Protein AF-A0A534UIA7-F1 (afdb_monomer_lite)

Structure (mmCIF, N/CA/C/O backbone):
data_AF-A0A534UIA7-F1
#
_entry.id   AF-A0A534UIA7-F1
#
loop_
_atom_site.group_PDB
_atom_site.id
_atom_site.type_symbol
_atom_site.label_atom_id
_atom_site.label_alt_id
_atom_site.label_comp_id
_atom_site.label_asym_id
_atom_site.label_entity_id
_atom_site.label_seq_id
_atom_site.pdbx_PDB_ins_code
_atom_site.Cartn_x
_atom_site.Cartn_y
_atom_site.Cartn_z
_atom_site.occupancy
_atom_site.B_iso_or_equiv
_atom_site.auth_seq_id
_atom_site.auth_comp_id
_atom_site.auth_asym_id
_atom_site.auth_atom_id
_atom_site.pdbx_PDB_model_num
ATOM 1 N N . MET A 1 1 ? 43.389 -32.747 -3.928 1.00 55.50 1 MET A N 1
ATOM 2 C CA . MET A 1 1 ? 42.639 -31.911 -4.896 1.00 55.50 1 MET A CA 1
ATOM 3 C C . MET A 1 1 ? 43.484 -31.674 -6.155 1.00 55.50 1 MET A C 1
ATOM 5 O O . MET A 1 1 ? 44.246 -30.723 -6.178 1.00 55.50 1 MET A O 1
ATOM 9 N N . LYS A 1 2 ? 43.426 -32.554 -7.171 1.00 55.78 2 LYS A N 1
ATOM 10 C CA . LYS A 1 2 ? 44.085 -32.361 -8.494 1.00 55.78 2 LYS A CA 1
ATOM 11 C C . LYS A 1 2 ? 43.288 -32.953 -9.683 1.00 55.78 2 LYS A C 1
ATOM 13 O O . LYS A 1 2 ? 43.794 -33.006 -10.794 1.00 55.78 2 LYS A O 1
ATOM 18 N N . GLY A 1 3 ? 42.048 -33.405 -9.464 1.00 55.19 3 GLY A N 1
ATOM 19 C CA . GLY A 1 3 ? 41.286 -34.181 -10.457 1.00 55.19 3 GLY A CA 1
ATOM 20 C C . GLY A 1 3 ? 40.446 -33.377 -11.458 1.00 55.19 3 GLY A C 1
ATOM 21 O O . GLY A 1 3 ? 40.061 -33.929 -12.479 1.00 55.19 3 GLY A O 1
ATOM 22 N N . ASN A 1 4 ? 40.163 -32.093 -11.204 1.00 60.94 4 ASN A N 1
ATOM 23 C CA . ASN A 1 4 ? 39.212 -31.329 -12.030 1.00 60.94 4 ASN A CA 1
ATOM 24 C C . ASN A 1 4 ? 39.865 -30.645 -13.253 1.00 60.94 4 ASN A C 1
ATOM 26 O O . ASN A 1 4 ? 39.219 -30.426 -14.272 1.00 60.94 4 ASN A O 1
ATOM 30 N N . ASP A 1 5 ? 41.171 -30.368 -13.181 1.00 72.38 5 ASP A N 1
ATOM 31 C CA . ASP A 1 5 ? 41.899 -29.605 -14.209 1.00 72.38 5 ASP A CA 1
ATOM 32 C C . ASP A 1 5 ? 42.234 -30.453 -15.454 1.00 72.38 5 ASP A C 1
ATOM 34 O O . ASP A 1 5 ? 42.214 -29.973 -16.587 1.00 72.38 5 ASP A O 1
ATOM 38 N N . ALA A 1 6 ? 42.477 -31.755 -15.262 1.00 74.19 6 ALA A N 1
ATOM 39 C CA . ALA A 1 6 ? 42.729 -32.688 -16.363 1.00 74.19 6 ALA A CA 1
ATOM 40 C C . ALA A 1 6 ? 41.461 -32.953 -17.194 1.00 74.19 6 ALA A C 1
ATOM 42 O O . ALA A 1 6 ? 41.526 -33.013 -18.422 1.00 74.19 6 ALA A O 1
ATOM 43 N N . LEU A 1 7 ? 40.301 -33.044 -16.533 1.00 69.56 7 LEU A N 1
ATOM 44 C CA . LEU A 1 7 ? 39.018 -33.267 -17.197 1.00 69.56 7 LEU A CA 1
ATOM 45 C C . LEU A 1 7 ? 38.591 -32.034 -18.012 1.00 69.56 7 LEU A C 1
ATOM 47 O O . LEU A 1 7 ? 38.165 -32.172 -19.156 1.00 69.56 7 LEU A O 1
ATOM 51 N N . GLN A 1 8 ? 38.787 -30.823 -17.477 1.00 72.94 8 GLN A N 1
ATOM 52 C CA . GLN A 1 8 ? 38.549 -29.581 -18.223 1.00 72.94 8 GLN A CA 1
ATOM 53 C C . GLN A 1 8 ? 39.447 -29.464 -19.460 1.00 72.94 8 GLN A C 1
ATOM 55 O O . GLN A 1 8 ? 38.953 -29.168 -20.548 1.00 72.94 8 GLN A O 1
ATOM 60 N N . LYS A 1 9 ? 40.747 -29.763 -19.333 1.00 77.81 9 LYS A N 1
ATOM 61 C CA . LYS A 1 9 ? 41.686 -29.724 -20.469 1.00 77.81 9 LYS A CA 1
ATOM 62 C C . LYS A 1 9 ? 41.355 -30.748 -21.555 1.00 77.81 9 LYS A C 1
ATOM 64 O O . LYS A 1 9 ? 41.546 -30.452 -22.732 1.00 77.81 9 LYS A O 1
ATOM 69 N N . MET A 1 10 ? 40.826 -31.916 -21.185 1.00 77.06 10 MET A N 1
ATOM 70 C CA . MET A 1 10 ? 40.375 -32.927 -22.148 1.00 77.06 10 MET A CA 1
ATOM 71 C C . MET A 1 10 ? 39.087 -32.540 -22.881 1.00 77.06 10 MET A C 1
ATOM 73 O O . MET A 1 10 ? 38.915 -32.930 -24.033 1.00 77.06 10 MET A O 1
ATOM 77 N N . LEU A 1 11 ? 38.187 -31.786 -22.245 1.00 74.00 11 LEU A N 1
ATOM 78 C CA . LEU A 1 11 ? 36.897 -31.401 -22.830 1.00 74.00 11 LEU A CA 1
ATOM 79 C C . LEU A 1 11 ? 36.969 -30.130 -23.694 1.00 74.00 11 LEU A C 1
ATOM 81 O O . LEU A 1 11 ? 36.133 -29.941 -24.578 1.00 74.00 11 LEU A O 1
ATOM 85 N N . GLU A 1 12 ? 37.976 -29.278 -23.497 1.00 72.44 12 GLU A N 1
ATOM 86 C CA . GLU A 1 12 ? 38.158 -28.025 -24.247 1.00 72.44 12 GLU A CA 1
ATOM 87 C C . GLU A 1 12 ? 38.217 -28.179 -25.787 1.00 72.44 12 GLU A C 1
ATOM 89 O O . GLU A 1 12 ? 37.556 -27.404 -26.484 1.00 72.44 12 GLU A O 1
ATOM 94 N N . PRO A 1 13 ? 38.918 -29.172 -26.373 1.00 74.19 13 PRO A N 1
ATOM 95 C CA . PRO A 1 13 ? 38.909 -29.388 -27.822 1.00 74.19 13 PRO A CA 1
ATOM 96 C C . PRO A 1 13 ? 37.512 -29.727 -28.356 1.00 74.19 13 PRO A C 1
ATOM 98 O O . PRO A 1 13 ? 37.099 -29.198 -29.388 1.00 74.19 13 PRO A O 1
ATOM 101 N N . PHE A 1 14 ? 36.753 -30.554 -27.631 1.00 67.38 14 PHE A N 1
ATOM 102 C CA . PHE A 1 14 ? 35.390 -30.936 -28.011 1.00 67.38 14 PHE A CA 1
ATOM 103 C C . PHE A 1 14 ? 34.419 -29.766 -27.886 1.00 67.38 14 PHE A C 1
ATOM 105 O O . PHE A 1 14 ? 33.565 -29.584 -28.751 1.00 67.38 14 PHE A O 1
ATOM 112 N N . ARG A 1 15 ? 34.601 -28.917 -26.870 1.00 62.38 15 ARG A N 1
ATOM 113 C CA . ARG A 1 15 ? 33.849 -27.672 -26.704 1.00 62.38 15 ARG A CA 1
ATOM 114 C C . ARG A 1 15 ? 34.092 -26.717 -27.875 1.00 62.38 15 ARG A C 1
ATOM 116 O O . ARG A 1 15 ? 33.137 -26.242 -28.480 1.00 62.38 15 ARG A O 1
ATOM 123 N N . LYS A 1 16 ? 35.352 -26.509 -28.273 1.00 60.59 16 LYS A N 1
ATOM 124 C CA . LYS A 1 16 ? 35.712 -25.664 -29.428 1.00 60.59 16 LYS A CA 1
ATOM 125 C C . LYS A 1 16 ? 35.186 -26.211 -30.758 1.00 60.59 16 LYS A C 1
ATOM 127 O O . LYS A 1 16 ? 34.806 -25.429 -31.627 1.00 60.59 16 LYS A O 1
ATOM 132 N N . VAL A 1 17 ? 35.144 -27.535 -30.924 1.00 60.56 17 VAL A N 1
ATOM 133 C CA . VAL A 1 17 ? 34.566 -28.177 -32.115 1.00 60.56 17 VAL A CA 1
ATOM 134 C C . VAL A 1 17 ? 33.042 -28.056 -32.124 1.00 60.56 17 VAL A C 1
ATOM 136 O O . VAL A 1 17 ? 32.488 -27.708 -33.161 1.00 60.56 17 VAL A O 1
ATOM 139 N N . ALA A 1 18 ? 32.364 -28.269 -30.994 1.00 55.12 18 ALA A N 1
ATOM 140 C CA . ALA A 1 18 ? 30.912 -28.121 -30.885 1.00 55.12 18 ALA A CA 1
ATOM 141 C C . ALA A 1 18 ? 30.451 -26.683 -31.186 1.00 55.12 18 ALA A C 1
ATOM 143 O O . ALA A 1 18 ? 29.521 -26.499 -31.967 1.00 55.12 18 ALA A O 1
ATOM 144 N N . ILE A 1 19 ? 31.167 -25.677 -30.670 1.00 54.28 19 ILE A N 1
ATOM 145 C CA . ILE A 1 19 ? 30.900 -24.251 -30.934 1.00 54.28 19 ILE A CA 1
ATOM 146 C C . ILE A 1 19 ? 31.083 -23.913 -32.423 1.00 54.28 19 ILE A C 1
ATOM 148 O O . ILE A 1 19 ? 30.273 -23.199 -33.008 1.00 54.28 19 ILE A O 1
ATOM 152 N N . ARG A 1 20 ? 32.107 -24.475 -33.082 1.00 57.22 20 ARG A N 1
ATOM 153 C CA . ARG A 1 20 ? 32.331 -24.273 -34.527 1.00 57.22 20 ARG A CA 1
ATOM 154 C C . ARG A 1 20 ? 31.323 -25.000 -35.419 1.00 57.22 20 ARG A C 1
ATOM 156 O O . ARG A 1 20 ? 31.106 -24.559 -36.543 1.00 57.22 20 ARG A O 1
ATOM 163 N N . ARG A 1 21 ? 30.751 -26.119 -34.964 1.00 52.66 21 ARG A N 1
ATOM 164 C CA . ARG A 1 21 ? 29.841 -26.962 -35.763 1.00 52.66 21 ARG A CA 1
ATOM 165 C C . ARG A 1 21 ? 28.365 -26.600 -35.583 1.00 52.66 21 ARG A C 1
ATOM 167 O O . ARG A 1 21 ? 27.584 -26.869 -36.487 1.00 52.66 21 ARG A O 1
ATOM 174 N N . PHE A 1 22 ? 28.003 -25.976 -34.461 1.00 50.84 22 PHE A N 1
ATOM 175 C CA . PHE A 1 22 ? 26.626 -25.599 -34.130 1.00 50.84 22 PHE A CA 1
ATOM 176 C C . PHE A 1 22 ? 26.557 -24.188 -33.512 1.00 50.84 22 PHE A C 1
ATOM 178 O O . PHE A 1 22 ? 26.172 -24.045 -32.350 1.00 50.84 22 PHE A O 1
ATOM 185 N N . PRO A 1 23 ? 26.890 -23.122 -34.269 1.00 57.66 23 PRO A N 1
ATOM 186 C CA . PRO A 1 23 ? 26.778 -21.738 -33.789 1.00 57.66 23 PRO A CA 1
ATOM 187 C C . PRO A 1 23 ? 25.346 -21.365 -33.352 1.00 57.66 23 PRO A C 1
ATOM 189 O O . PRO A 1 23 ? 25.163 -20.475 -32.527 1.00 57.66 23 PRO A O 1
ATOM 192 N N . GLN A 1 24 ? 24.336 -22.094 -33.847 1.00 57.91 24 GLN A N 1
ATOM 193 C CA . GLN A 1 24 ? 22.924 -21.930 -33.486 1.00 57.91 24 GLN A CA 1
ATOM 194 C C . GLN A 1 24 ? 22.631 -22.211 -31.995 1.00 57.91 24 GLN A C 1
ATOM 196 O O . GLN A 1 24 ? 21.825 -21.507 -31.390 1.00 57.91 24 GLN A O 1
ATOM 201 N N . MET A 1 25 ? 23.331 -23.156 -31.354 1.00 58.44 25 MET A N 1
ATOM 202 C CA . MET A 1 25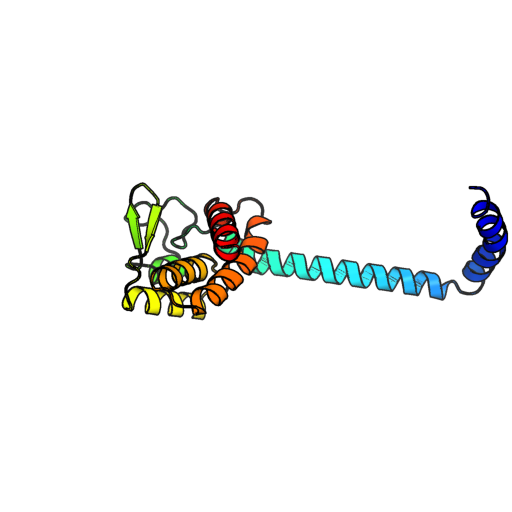 ? 23.101 -23.494 -29.938 1.00 58.44 25 MET A CA 1
ATOM 203 C C . MET A 1 25 ? 23.569 -22.397 -28.966 1.00 58.44 25 MET A C 1
ATOM 205 O O . MET A 1 25 ? 22.931 -22.161 -27.938 1.00 58.44 25 MET A O 1
ATOM 209 N N . GLU A 1 26 ? 24.675 -21.706 -29.267 1.00 68.31 26 GLU A N 1
ATOM 210 C CA . GLU A 1 26 ? 25.118 -20.567 -28.448 1.00 68.31 26 GLU A CA 1
ATOM 211 C C . GLU A 1 26 ? 24.178 -19.371 -28.613 1.00 68.31 26 GLU A C 1
ATOM 213 O O . GLU A 1 26 ? 23.872 -18.691 -27.630 1.00 68.31 26 GLU A O 1
ATOM 218 N N . THR A 1 27 ? 23.651 -19.160 -29.824 1.00 77.12 27 THR A N 1
ATOM 219 C CA . THR A 1 27 ? 22.660 -18.108 -30.069 1.00 77.12 27 THR A CA 1
ATOM 220 C C . THR A 1 27 ? 21.332 -18.388 -29.372 1.00 77.12 27 THR A C 1
ATOM 222 O O . THR A 1 27 ? 20.780 -17.478 -28.766 1.00 77.12 27 THR A O 1
ATOM 225 N N . GLU A 1 28 ? 20.844 -19.631 -29.359 1.00 78.44 28 GLU A N 1
ATOM 226 C CA . GLU A 1 28 ? 19.605 -20.002 -28.657 1.00 78.44 28 GLU A CA 1
ATOM 227 C C . GLU A 1 28 ? 19.729 -19.827 -27.136 1.00 78.44 28 GLU A C 1
ATOM 229 O O . GLU A 1 28 ? 18.837 -19.272 -26.496 1.00 78.44 28 GLU A O 1
ATOM 234 N N . SER A 1 29 ? 20.868 -20.221 -26.555 1.00 84.31 29 SER A N 1
ATOM 235 C CA . SER A 1 29 ? 21.152 -20.023 -25.126 1.00 84.31 29 SER A CA 1
ATOM 236 C C . SER A 1 29 ? 21.253 -18.540 -24.747 1.00 84.31 29 SER A C 1
ATOM 238 O O . SER A 1 29 ? 20.716 -18.114 -23.721 1.00 84.31 29 SER A O 1
ATOM 240 N N . ALA A 1 30 ? 21.906 -17.725 -25.582 1.00 85.12 30 ALA A N 1
ATOM 241 C CA . ALA A 1 30 ? 21.989 -16.280 -25.376 1.00 85.12 30 ALA A CA 1
ATOM 242 C C . ALA A 1 30 ? 20.619 -15.595 -25.517 1.00 85.12 30 ALA A C 1
ATOM 244 O O . ALA A 1 30 ? 20.272 -14.750 -24.690 1.00 85.12 30 ALA A O 1
ATOM 245 N N . LEU A 1 31 ? 19.815 -15.995 -26.508 1.00 88.62 31 LEU A N 1
ATOM 246 C CA . LEU A 1 31 ? 18.454 -15.493 -26.710 1.00 88.62 31 LEU A CA 1
ATOM 247 C C . LEU A 1 31 ? 17.535 -15.852 -25.539 1.00 88.62 31 LEU A C 1
ATOM 249 O O . LEU A 1 31 ? 16.771 -15.000 -25.094 1.00 88.62 31 LEU A O 1
ATOM 253 N N . ALA A 1 32 ? 17.640 -17.066 -24.992 1.00 90.81 32 ALA A N 1
ATOM 254 C CA . ALA A 1 32 ? 16.870 -17.472 -23.818 1.00 90.81 32 ALA A CA 1
ATOM 255 C C . ALA A 1 32 ? 17.207 -16.617 -22.584 1.00 90.81 32 ALA A C 1
ATOM 257 O O . ALA A 1 32 ? 16.304 -16.148 -21.893 1.00 90.81 32 ALA A O 1
ATOM 258 N N . LYS A 1 33 ? 18.497 -16.353 -22.331 1.00 91.56 33 LYS A N 1
ATOM 259 C CA . LYS A 1 33 ? 18.925 -15.460 -21.239 1.00 91.56 33 LYS A CA 1
ATOM 260 C C . LYS A 1 33 ? 18.416 -14.035 -21.436 1.00 91.56 33 LYS A C 1
ATOM 262 O O . LYS A 1 33 ? 17.902 -13.443 -20.494 1.00 91.56 33 LYS A O 1
ATOM 267 N N . LEU A 1 34 ? 18.521 -13.509 -22.657 1.00 92.94 34 LEU A N 1
ATOM 268 C CA . LEU A 1 34 ? 18.030 -12.173 -22.982 1.0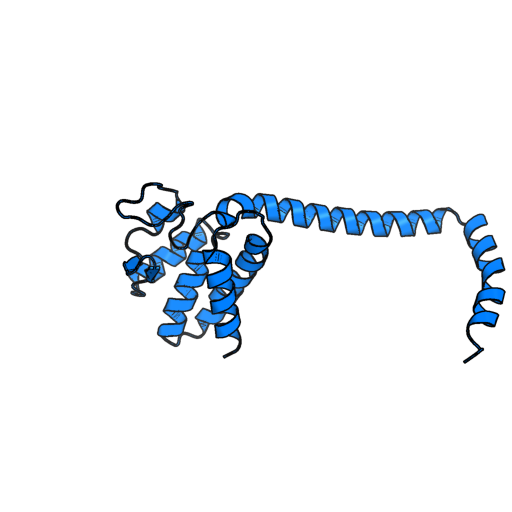0 92.94 34 LEU A CA 1
ATOM 269 C C . LEU A 1 34 ? 16.508 -12.069 -22.816 1.00 92.94 34 LEU A C 1
ATOM 271 O O . LEU A 1 34 ? 16.021 -11.071 -22.301 1.00 92.94 34 LEU A O 1
ATOM 275 N N . ALA A 1 35 ? 15.754 -13.097 -23.208 1.00 92.69 35 ALA A N 1
ATOM 276 C CA . ALA A 1 35 ? 14.304 -13.124 -23.040 1.00 92.69 35 ALA A CA 1
ATOM 277 C C . ALA A 1 35 ? 13.892 -13.096 -21.558 1.00 92.69 35 ALA A C 1
ATOM 279 O O . ALA A 1 35 ? 12.958 -12.379 -21.204 1.00 92.69 35 ALA A O 1
ATOM 280 N N . ILE A 1 36 ? 14.607 -13.830 -20.697 1.00 93.25 36 ILE A N 1
ATOM 281 C CA . ILE A 1 36 ? 14.399 -13.799 -19.241 1.00 93.25 36 ILE A CA 1
ATOM 282 C C . ILE A 1 36 ? 14.690 -12.398 -18.690 1.00 93.25 36 ILE A C 1
ATOM 284 O O . ILE A 1 36 ? 13.869 -11.850 -17.962 1.00 93.25 36 ILE A O 1
ATOM 288 N N . GLU A 1 37 ? 15.818 -11.801 -19.074 1.00 93.69 37 GLU A N 1
ATOM 289 C CA . GLU A 1 37 ? 16.206 -10.454 -18.639 1.00 93.69 37 GLU A CA 1
ATOM 290 C C . GLU A 1 37 ? 15.169 -9.397 -19.058 1.00 93.69 37 GLU A C 1
ATOM 292 O O . GLU A 1 37 ? 14.730 -8.587 -18.246 1.00 93.69 37 GLU A O 1
ATOM 297 N N . VAL A 1 38 ? 14.708 -9.443 -20.312 1.00 93.06 38 VAL A N 1
ATOM 298 C CA . VAL A 1 38 ? 13.673 -8.532 -20.826 1.00 93.06 38 VAL A CA 1
ATOM 299 C C . VAL A 1 38 ? 12.350 -8.705 -20.077 1.00 93.06 38 VAL A C 1
ATOM 301 O O . VAL A 1 38 ? 11.670 -7.714 -19.803 1.00 93.06 38 VAL A O 1
ATOM 304 N N . ASP A 1 39 ? 11.964 -9.936 -19.734 1.00 89.19 39 ASP A N 1
ATOM 305 C CA . ASP A 1 39 ? 10.756 -10.195 -18.944 1.00 89.19 39 ASP A CA 1
ATOM 306 C C . ASP A 1 39 ? 10.875 -9.636 -17.517 1.00 89.19 39 ASP A C 1
ATOM 308 O O . ASP A 1 39 ? 9.939 -8.994 -17.032 1.00 89.19 39 ASP A O 1
ATOM 312 N N . ILE A 1 40 ? 12.036 -9.799 -16.874 1.00 87.00 40 ILE A N 1
ATOM 313 C CA . ILE A 1 40 ? 12.329 -9.221 -15.554 1.00 87.00 40 ILE A CA 1
ATOM 314 C C . ILE A 1 40 ? 12.224 -7.694 -15.611 1.00 87.00 40 ILE A C 1
ATOM 316 O O . ILE A 1 40 ? 11.424 -7.108 -14.881 1.00 87.00 40 ILE A O 1
ATOM 320 N N . GLN A 1 41 ? 12.926 -7.050 -16.544 1.00 87.81 41 GLN A N 1
ATOM 321 C CA . GLN A 1 41 ? 12.904 -5.591 -16.691 1.00 87.81 41 GLN A CA 1
ATOM 322 C C . GLN A 1 41 ? 11.503 -5.060 -17.012 1.00 87.81 41 GLN A C 1
ATOM 324 O O . GLN A 1 41 ? 11.087 -4.010 -16.519 1.00 87.81 41 GLN A O 1
ATOM 329 N N . ARG A 1 42 ? 10.724 -5.790 -17.821 1.00 85.88 42 ARG A N 1
ATOM 330 C CA . ARG A 1 42 ? 9.333 -5.424 -18.116 1.00 85.88 42 ARG A CA 1
ATOM 331 C C . ARG A 1 42 ? 8.457 -5.508 -16.865 1.00 85.88 42 ARG A C 1
ATOM 333 O O . ARG A 1 42 ? 7.607 -4.637 -16.673 1.00 85.88 42 ARG A O 1
ATOM 340 N N . LYS A 1 43 ? 8.640 -6.530 -16.025 1.00 79.38 43 LYS A N 1
ATOM 341 C CA . LYS A 1 43 ? 7.924 -6.664 -14.747 1.00 79.38 43 LYS A CA 1
ATOM 342 C C . LYS A 1 43 ? 8.277 -5.5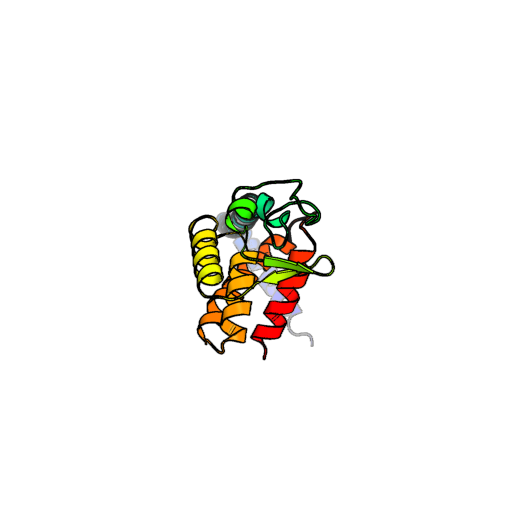28 -13.791 1.00 79.38 43 LYS A C 1
ATOM 344 O O . LYS A 1 43 ? 7.361 -4.911 -13.254 1.00 79.38 43 LYS A O 1
ATOM 349 N N . GLU A 1 44 ? 9.557 -5.194 -13.658 1.00 80.31 44 GLU A N 1
ATOM 350 C CA . GLU A 1 44 ? 10.022 -4.069 -12.838 1.00 80.31 44 GLU A CA 1
ATOM 351 C C . GLU A 1 44 ? 9.455 -2.734 -13.330 1.00 80.31 44 GLU A C 1
ATOM 353 O O . GLU A 1 44 ? 8.868 -1.982 -12.554 1.00 80.31 44 GLU A O 1
ATOM 358 N N . LEU A 1 45 ? 9.525 -2.464 -14.638 1.00 83.56 45 LEU A N 1
ATOM 359 C CA . LEU A 1 45 ? 8.983 -1.236 -15.219 1.00 83.56 45 LEU A CA 1
ATOM 360 C C . LEU A 1 45 ? 7.471 -1.112 -14.987 1.00 83.56 45 LEU A C 1
ATOM 362 O O . LEU A 1 45 ? 6.969 -0.024 -14.696 1.00 83.56 45 LEU A O 1
ATOM 366 N N . ASN A 1 46 ? 6.736 -2.218 -15.112 1.00 80.75 46 ASN A N 1
ATOM 367 C CA . ASN A 1 46 ? 5.302 -2.242 -14.845 1.00 80.75 46 ASN A CA 1
ATOM 368 C C . ASN A 1 46 ? 4.996 -2.015 -13.359 1.00 80.75 46 ASN A C 1
ATOM 370 O O . ASN A 1 46 ? 4.067 -1.268 -13.054 1.00 80.75 46 ASN A O 1
ATOM 374 N N . ALA A 1 47 ? 5.776 -2.603 -12.448 1.00 78.00 47 ALA A N 1
ATOM 375 C CA . ALA A 1 47 ? 5.640 -2.374 -11.012 1.00 78.00 47 ALA A CA 1
ATOM 376 C C . ALA A 1 47 ? 5.913 -0.906 -10.658 1.00 78.00 47 ALA A C 1
ATOM 378 O O . ALA A 1 47 ? 5.085 -0.280 -10.000 1.00 78.00 47 ALA A O 1
ATOM 379 N N . ILE A 1 48 ? 6.994 -0.318 -11.180 1.00 81.81 48 ILE A N 1
ATOM 380 C CA . ILE A 1 48 ? 7.306 1.105 -10.999 1.00 81.81 48 ILE A CA 1
ATOM 381 C C . ILE A 1 48 ? 6.134 1.954 -11.489 1.00 81.81 48 ILE A C 1
ATOM 383 O O . ILE A 1 48 ? 5.605 2.762 -10.731 1.00 81.81 48 ILE A O 1
ATOM 387 N N . ARG A 1 49 ? 5.656 1.746 -12.722 1.00 82.19 49 ARG A N 1
ATOM 388 C CA . ARG A 1 49 ? 4.522 2.512 -13.274 1.00 82.19 49 ARG A CA 1
ATOM 389 C C . ARG A 1 49 ? 3.262 2.404 -12.420 1.00 82.19 49 ARG A C 1
ATOM 391 O O . ARG A 1 49 ? 2.594 3.413 -12.213 1.00 82.19 49 ARG A O 1
ATOM 398 N N . ARG A 1 50 ? 2.956 1.203 -11.927 1.00 87.50 50 ARG A N 1
ATOM 399 C CA . ARG A 1 50 ? 1.783 0.932 -11.089 1.00 87.50 50 ARG A CA 1
ATOM 400 C C . ARG A 1 50 ? 1.893 1.610 -9.725 1.00 87.50 50 ARG A C 1
ATOM 402 O O . ARG A 1 50 ? 0.931 2.220 -9.269 1.00 87.50 50 ARG A O 1
ATOM 409 N N . TYR A 1 51 ? 3.065 1.543 -9.099 1.00 92.62 51 TYR A N 1
ATOM 410 C CA . TYR A 1 51 ? 3.241 1.939 -7.705 1.00 92.62 51 TYR A CA 1
ATOM 411 C C . TYR A 1 51 ? 3.823 3.346 -7.496 1.00 92.62 51 TYR A C 1
ATOM 413 O O . TYR A 1 51 ? 3.744 3.854 -6.384 1.00 92.62 51 TYR A O 1
ATOM 421 N N . THR A 1 52 ? 4.332 4.024 -8.534 1.00 91.19 52 THR A N 1
ATOM 422 C CA . THR A 1 52 ? 4.986 5.351 -8.407 1.00 91.19 52 THR A CA 1
ATOM 423 C C . THR A 1 52 ? 4.096 6.412 -7.759 1.00 91.19 52 THR A C 1
ATOM 425 O O . THR A 1 52 ? 4.591 7.286 -7.052 1.00 91.19 52 THR A O 1
ATOM 428 N N . GLN A 1 53 ? 2.787 6.393 -8.027 1.00 91.25 53 GLN A N 1
ATOM 429 C CA . GLN A 1 53 ? 1.877 7.378 -7.435 1.00 91.25 53 GLN A CA 1
ATOM 430 C C . GLN A 1 53 ? 1.593 7.051 -5.969 1.00 91.25 53 GLN A C 1
ATOM 432 O O . GLN A 1 53 ? 1.690 7.924 -5.112 1.00 91.25 53 GLN A O 1
ATOM 437 N N . VAL A 1 54 ? 1.291 5.785 -5.667 1.00 95.12 54 VAL A N 1
ATOM 438 C CA . VAL A 1 54 ? 0.938 5.361 -4.306 1.00 95.12 54 VAL A CA 1
ATOM 439 C C . VAL A 1 54 ? 2.138 5.303 -3.367 1.00 95.12 54 VAL A C 1
ATOM 441 O O . VAL A 1 54 ? 1.942 5.472 -2.171 1.00 95.12 54 VAL A O 1
ATOM 444 N N . SER A 1 55 ? 3.364 5.127 -3.876 1.00 95.62 55 SER A N 1
ATOM 445 C CA . SER A 1 55 ? 4.585 5.119 -3.056 1.00 95.62 55 SER A CA 1
ATOM 446 C C . SER A 1 55 ? 4.870 6.465 -2.395 1.00 95.62 55 SER A C 1
ATOM 448 O O . SER A 1 55 ? 5.578 6.527 -1.397 1.00 95.62 55 SER A O 1
ATOM 450 N N . LYS A 1 56 ? 4.319 7.556 -2.934 1.00 94.88 56 LYS A N 1
ATOM 451 C CA . LYS A 1 56 ? 4.485 8.906 -2.386 1.00 94.88 56 LYS A CA 1
ATOM 452 C C . LYS A 1 56 ? 3.456 9.251 -1.317 1.00 94.88 56 LYS A C 1
ATOM 454 O O . LYS A 1 56 ? 3.573 10.303 -0.697 1.00 94.88 56 LYS A O 1
ATOM 459 N N . LEU A 1 57 ? 2.429 8.424 -1.137 1.00 95.00 57 LEU A N 1
ATOM 460 C CA . LEU A 1 57 ? 1.328 8.724 -0.234 1.00 95.00 57 LEU A CA 1
ATOM 461 C C . LEU A 1 57 ? 1.658 8.285 1.194 1.00 95.00 57 LEU A C 1
ATOM 463 O O . LEU A 1 57 ? 2.393 7.337 1.427 1.00 95.00 57 LEU A O 1
ATOM 467 N N . ASN A 1 58 ? 1.094 8.971 2.176 1.00 94.38 58 ASN A N 1
ATOM 468 C CA . ASN A 1 58 ? 1.189 8.614 3.585 1.00 94.38 58 ASN A CA 1
ATOM 469 C C . ASN A 1 58 ? -0.018 7.748 4.025 1.00 94.38 58 ASN A C 1
ATOM 471 O O . ASN A 1 58 ? -0.854 7.353 3.208 1.00 94.38 58 ASN A O 1
ATOM 475 N N . PHE A 1 59 ? -0.162 7.510 5.338 1.00 93.69 59 PHE A N 1
ATOM 476 C CA . PHE A 1 59 ? -1.240 6.681 5.918 1.00 93.69 59 PHE A CA 1
ATOM 477 C C . PHE A 1 59 ? -2.655 7.146 5.553 1.00 93.69 59 PHE A C 1
ATOM 479 O O . PHE A 1 59 ? -3.588 6.347 5.579 1.00 93.69 59 PHE A O 1
ATOM 486 N N . ILE A 1 60 ? -2.813 8.430 5.234 1.00 92.81 60 ILE A N 1
ATOM 487 C CA . ILE A 1 60 ? -4.101 9.069 4.964 1.00 92.81 60 ILE A CA 1
ATOM 488 C C . ILE A 1 60 ? -4.268 9.425 3.482 1.00 92.81 60 ILE A C 1
ATOM 490 O O . ILE A 1 60 ? -5.192 10.146 3.120 1.00 92.81 60 ILE A O 1
ATOM 494 N N . GLY A 1 61 ? -3.383 8.927 2.613 1.00 93.19 61 GL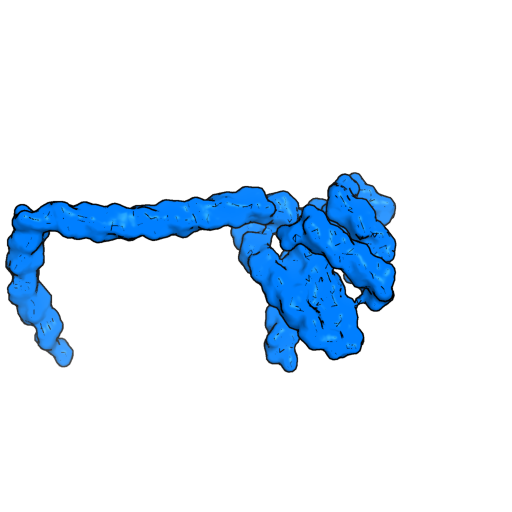Y A N 1
ATOM 495 C CA . GLY A 1 61 ? -3.497 9.105 1.170 1.00 93.19 61 GLY A CA 1
ATOM 496 C C . GLY A 1 61 ? -3.047 10.473 0.656 1.00 93.19 61 GLY A C 1
ATOM 497 O O . GLY A 1 61 ? -3.520 10.877 -0.401 1.00 93.19 61 GLY A O 1
ATOM 498 N N . THR A 1 62 ? -2.168 11.193 1.360 1.00 92.00 62 THR A N 1
ATOM 499 C CA . THR A 1 62 ? -1.605 12.486 0.904 1.00 92.00 62 THR A CA 1
ATOM 500 C C . THR A 1 62 ? -0.091 12.404 0.721 1.00 92.00 62 THR A C 1
ATOM 502 O O . THR A 1 62 ? 0.549 11.591 1.381 1.00 92.00 62 THR A O 1
ATOM 505 N N . THR A 1 63 ? 0.509 13.259 -0.111 1.00 87.31 63 THR A N 1
ATOM 506 C CA . THR A 1 63 ? 1.974 13.292 -0.314 1.00 87.31 63 THR A CA 1
ATOM 507 C C . THR A 1 63 ? 2.728 14.096 0.750 1.00 87.31 63 THR A C 1
ATOM 509 O O . THR A 1 63 ? 3.937 13.942 0.913 1.00 87.31 63 THR A O 1
ATOM 512 N N . GLY A 1 64 ? 2.018 14.957 1.486 1.00 76.12 64 GLY A N 1
ATOM 513 C CA . GLY A 1 64 ? 2.580 15.821 2.526 1.00 76.12 64 GLY A CA 1
ATOM 514 C C . GLY A 1 64 ? 2.304 15.363 3.959 1.00 76.12 64 GLY A C 1
ATOM 515 O O . GLY A 1 64 ? 1.778 14.279 4.219 1.00 76.12 64 GLY A O 1
ATOM 516 N N . THR A 1 65 ? 2.631 16.235 4.913 1.00 65.00 65 THR A N 1
ATOM 517 C CA . THR A 1 65 ? 2.283 16.044 6.324 1.00 65.00 65 THR A CA 1
ATOM 518 C C . THR A 1 65 ? 0.774 16.165 6.541 1.00 65.00 65 THR A C 1
ATOM 520 O O . THR A 1 65 ? 0.108 17.047 5.996 1.00 65.00 65 THR A O 1
ATOM 523 N N . ALA A 1 66 ? 0.233 15.268 7.362 1.00 60.88 66 ALA A N 1
ATOM 524 C CA . ALA A 1 66 ? -1.173 15.239 7.734 1.00 60.88 66 ALA A CA 1
ATOM 525 C C . ALA A 1 66 ? -1.485 16.364 8.738 1.00 60.88 66 ALA A C 1
ATOM 527 O O . ALA A 1 66 ? -1.432 16.160 9.947 1.00 60.88 66 ALA A O 1
ATOM 528 N N . VAL A 1 67 ? -1.777 17.569 8.247 1.00 60.06 67 VAL A N 1
ATOM 529 C CA . VAL A 1 67 ? -2.195 18.711 9.078 1.00 60.06 67 VAL A CA 1
ATOM 530 C C . VAL A 1 67 ? -3.641 19.058 8.734 1.00 60.06 67 VAL A C 1
ATOM 532 O O . VAL A 1 67 ? -3.885 19.361 7.571 1.00 60.06 67 VAL A O 1
ATOM 535 N N . PRO A 1 68 ? -4.595 19.018 9.684 1.00 57.50 68 PRO A N 1
ATOM 536 C CA . PRO A 1 68 ? -5.962 19.488 9.456 1.00 57.50 68 PRO A CA 1
ATOM 537 C C . PRO A 1 68 ? -6.061 21.019 9.292 1.00 57.50 68 PRO A C 1
ATOM 539 O O . PRO A 1 68 ? -5.407 21.741 10.049 1.00 57.50 68 PRO A O 1
ATOM 542 N N . PRO A 1 69 ? -6.921 21.532 8.387 1.00 63.94 69 PRO A N 1
ATOM 543 C CA . PRO A 1 69 ? -7.559 20.798 7.289 1.00 63.94 69 PRO A CA 1
ATOM 544 C C . PRO A 1 69 ? -6.503 20.315 6.285 1.00 63.94 69 PRO A C 1
ATOM 546 O O . PRO A 1 69 ? -5.519 21.020 6.049 1.00 63.94 69 PRO A O 1
ATOM 549 N N . LEU A 1 70 ? -6.698 19.120 5.710 1.00 62.62 70 LEU A N 1
ATOM 550 C CA . LEU A 1 70 ? -5.725 18.529 4.787 1.00 62.62 70 LEU A CA 1
ATOM 551 C C . LEU A 1 70 ? -5.426 19.504 3.646 1.00 62.62 70 LEU A C 1
ATOM 553 O O . LEU A 1 70 ? -6.325 19.951 2.943 1.00 62.62 70 LEU A O 1
ATOM 557 N N . LYS A 1 71 ? -4.146 19.835 3.461 1.00 67.88 71 LYS A N 1
ATOM 558 C CA . LYS A 1 71 ? -3.717 20.759 2.399 1.00 67.88 71 LYS A CA 1
ATOM 559 C C . LYS A 1 71 ? -3.807 20.146 1.001 1.00 67.88 71 LYS A C 1
ATOM 561 O O . LYS A 1 71 ? -3.854 20.879 0.020 1.00 67.88 71 LYS A O 1
ATOM 566 N N . GLU A 1 72 ? -3.800 18.821 0.917 1.00 74.88 72 GLU A N 1
ATOM 567 C CA . GLU A 1 72 ? -3.925 18.058 -0.319 1.00 74.88 72 GLU A CA 1
ATOM 568 C C . GLU A 1 72 ? -5.079 17.066 -0.181 1.00 74.88 72 GLU A C 1
ATOM 570 O O . GLU A 1 72 ? -5.127 16.285 0.771 1.00 74.88 72 GLU A O 1
ATOM 575 N N . GLU A 1 73 ? -5.983 17.072 -1.160 1.00 78.50 73 GLU A N 1
ATOM 576 C CA . GLU A 1 73 ? -7.079 16.114 -1.246 1.00 78.50 73 GLU A CA 1
ATOM 577 C C . GLU A 1 73 ? -6.942 15.225 -2.482 1.00 78.50 73 GLU A C 1
ATOM 579 O O . GLU A 1 73 ? -7.325 15.591 -3.600 1.00 78.50 73 GLU A O 1
ATOM 584 N N . THR A 1 74 ? -6.439 14.014 -2.272 1.00 87.94 74 THR A N 1
ATOM 585 C CA . THR A 1 74 ? -6.474 12.962 -3.285 1.00 87.94 74 THR A CA 1
ATOM 586 C C . THR A 1 74 ? -7.831 12.251 -3.253 1.00 87.94 74 THR A C 1
ATOM 588 O O . THR A 1 74 ? -8.623 12.393 -2.318 1.00 87.94 74 THR A O 1
ATOM 591 N N . GLY A 1 75 ? -8.124 11.441 -4.277 1.00 92.44 75 GLY A N 1
ATOM 592 C CA . GLY A 1 75 ? -9.306 10.570 -4.241 1.00 92.44 75 GLY A CA 1
ATOM 593 C C . GLY A 1 75 ? -9.293 9.610 -3.044 1.00 92.44 75 GLY A C 1
ATOM 594 O O . GLY A 1 75 ? -10.340 9.356 -2.457 1.00 92.44 75 GLY A O 1
ATOM 595 N N . ILE A 1 76 ? -8.104 9.145 -2.645 1.00 94.19 76 ILE A N 1
ATOM 596 C CA . ILE A 1 76 ? -7.910 8.254 -1.497 1.00 94.19 76 ILE A CA 1
ATOM 597 C C . ILE A 1 76 ? -8.168 9.006 -0.189 1.00 94.19 76 ILE A C 1
ATOM 599 O O . ILE A 1 76 ? -8.927 8.520 0.648 1.00 94.19 76 ILE A O 1
ATOM 603 N N . SER A 1 77 ? -7.586 10.198 -0.013 1.00 93.25 77 SER A N 1
ATOM 604 C CA . SER A 1 77 ? -7.706 10.935 1.250 1.00 93.25 77 SER A CA 1
ATOM 605 C C . SER A 1 77 ? -9.143 11.369 1.540 1.00 93.25 77 SER A C 1
ATOM 607 O O . SER A 1 77 ? -9.582 11.259 2.683 1.00 93.25 77 SER A O 1
ATOM 609 N N . ARG A 1 78 ? -9.915 11.749 0.510 1.00 93.44 78 ARG A N 1
ATOM 610 C CA . ARG A 1 78 ? -11.357 12.026 0.651 1.00 93.44 78 ARG A CA 1
ATOM 611 C C . ARG A 1 78 ? -12.146 10.805 1.120 1.00 93.44 78 ARG A C 1
ATOM 613 O O . ARG A 1 78 ? -13.019 10.924 1.969 1.00 93.44 78 ARG A O 1
ATOM 620 N N . MET A 1 79 ? -11.843 9.613 0.605 1.00 94.94 79 MET A N 1
ATOM 621 C CA . MET A 1 79 ? -12.545 8.399 1.041 1.00 94.94 79 MET A CA 1
ATOM 622 C C . MET A 1 79 ? -12.148 7.942 2.449 1.00 94.94 79 MET A C 1
ATOM 624 O O . MET A 1 79 ? -12.951 7.322 3.147 1.00 94.94 79 MET A O 1
ATOM 628 N N . LEU A 1 80 ? -10.921 8.249 2.873 1.00 93.38 80 LEU A N 1
ATOM 629 C CA . LEU A 1 80 ? -10.437 7.968 4.224 1.00 93.38 80 LEU A CA 1
ATOM 630 C C . LEU A 1 80 ? -10.930 8.984 5.261 1.00 93.38 80 LEU A C 1
ATOM 632 O O . LEU A 1 80 ? -10.694 8.788 6.456 1.00 93.38 80 LEU A O 1
ATOM 636 N N . GLU A 1 81 ? -11.633 10.040 4.856 1.00 90.69 81 GLU A N 1
ATOM 637 C CA . GLU A 1 81 ? -12.141 11.042 5.783 1.00 90.69 81 GLU A CA 1
ATOM 638 C C . GLU A 1 81 ? -13.054 10.414 6.855 1.00 90.69 81 GLU A C 1
ATOM 640 O O . GLU A 1 81 ? -13.961 9.609 6.588 1.00 90.69 81 GLU A O 1
ATOM 645 N N . GLY A 1 82 ? -12.774 10.762 8.112 1.00 89.81 82 GLY A N 1
ATOM 646 C CA . GLY A 1 82 ? -13.474 10.235 9.282 1.00 89.81 82 GLY A CA 1
ATOM 647 C C . GLY A 1 82 ? -13.148 8.778 9.632 1.00 89.81 82 GLY A C 1
ATOM 648 O O . GLY A 1 82 ? -13.820 8.220 10.491 1.00 89.81 82 GLY A O 1
ATOM 649 N N . THR A 1 83 ? -12.156 8.146 8.989 1.00 92.06 83 THR A N 1
ATOM 650 C CA . THR A 1 83 ? -11.666 6.802 9.382 1.00 92.06 83 THR A CA 1
ATOM 651 C C . THR A 1 83 ? -10.534 6.849 10.412 1.00 92.06 83 THR A C 1
ATOM 653 O O . THR A 1 83 ? -10.193 5.827 11.015 1.00 92.06 83 THR A O 1
ATOM 656 N N . PHE A 1 84 ? -9.951 8.031 10.627 1.00 90.06 84 PHE A N 1
ATOM 657 C CA . PHE A 1 84 ? -8.821 8.247 11.521 1.00 90.06 84 PHE A CA 1
ATOM 658 C C . PHE A 1 84 ? -8.957 9.551 12.318 1.00 90.06 84 PHE A C 1
ATOM 660 O O . PHE A 1 84 ? -9.581 10.509 11.861 1.00 90.06 84 PHE A O 1
ATOM 667 N N . SER A 1 85 ? -8.322 9.597 13.489 1.00 88.94 85 SER A N 1
ATOM 668 C CA . SER A 1 85 ? -7.914 10.830 14.167 1.00 88.94 85 SER A CA 1
ATOM 669 C C . SER A 1 85 ? -6.411 11.043 13.982 1.00 88.94 85 SER A C 1
ATOM 671 O O . SER A 1 85 ? -5.658 10.096 13.742 1.00 88.94 85 SER A O 1
ATOM 673 N N . LEU A 1 86 ? -5.963 12.295 14.060 1.00 83.06 86 LEU A N 1
ATOM 674 C CA . LEU A 1 86 ? -4.541 12.628 14.080 1.00 83.06 86 LEU A CA 1
ATOM 675 C C . LEU A 1 86 ? -4.156 12.997 15.508 1.00 83.06 86 LEU A C 1
ATOM 677 O O . LEU A 1 86 ? -4.623 14.001 16.039 1.00 83.06 86 LEU A O 1
ATOM 681 N N . GLU A 1 87 ? -3.308 12.177 16.118 1.00 82.81 87 GLU A N 1
ATOM 682 C CA . GLU A 1 87 ? -2.776 12.378 17.467 1.00 82.81 87 GLU A CA 1
ATOM 683 C C . GLU A 1 87 ? -1.253 12.285 17.395 1.00 82.81 87 GLU A C 1
ATOM 685 O O . GLU A 1 87 ? -0.723 11.332 16.826 1.00 82.81 87 GLU A O 1
ATOM 690 N N . ASP A 1 88 ? -0.541 13.287 17.916 1.00 77.38 88 ASP A N 1
ATOM 691 C CA . ASP A 1 88 ? 0.930 13.357 17.885 1.00 77.38 88 ASP A CA 1
ATOM 692 C C . ASP A 1 88 ? 1.535 13.132 16.487 1.00 77.38 88 ASP A C 1
ATOM 694 O O . ASP A 1 88 ? 2.548 12.449 16.321 1.00 77.38 88 ASP A O 1
ATOM 698 N N . ASN A 1 89 ? 0.888 13.692 15.458 1.00 70.50 89 ASN A N 1
ATOM 699 C CA . ASN A 1 89 ? 1.271 13.532 14.050 1.00 70.50 89 ASN A CA 1
ATOM 700 C C . ASN A 1 89 ? 1.217 12.070 13.548 1.00 70.50 89 ASN A C 1
ATOM 702 O O . ASN A 1 89 ? 1.889 11.705 12.583 1.00 70.50 89 ASN A O 1
ATOM 706 N N . ARG A 1 90 ? 0.413 11.220 14.201 1.00 76.38 90 ARG A N 1
ATOM 707 C CA . ARG A 1 90 ? 0.152 9.829 13.814 1.00 76.38 90 ARG A CA 1
ATOM 708 C C . ARG A 1 90 ? -1.334 9.623 13.550 1.00 76.38 90 ARG A C 1
ATOM 710 O O . ARG A 1 90 ? -2.182 10.135 14.276 1.00 76.38 90 ARG A O 1
ATOM 717 N N . ALA A 1 91 ? -1.645 8.835 12.525 1.00 83.06 91 ALA A N 1
ATOM 718 C CA . ALA A 1 91 ? -3.011 8.409 12.258 1.00 83.06 91 ALA A CA 1
ATOM 719 C C . ALA A 1 91 ? -3.421 7.313 13.254 1.00 83.06 91 ALA A C 1
ATOM 721 O O . ALA A 1 91 ? -2.759 6.278 13.352 1.00 83.06 91 ALA A O 1
ATOM 722 N N . ARG A 1 92 ? -4.520 7.526 13.981 1.00 89.25 92 ARG A N 1
ATOM 723 C CA . ARG A 1 92 ? -5.183 6.506 14.801 1.00 89.25 92 ARG A CA 1
ATOM 724 C C . ARG A 1 92 ? -6.505 6.119 14.160 1.00 89.25 92 ARG A C 1
ATOM 726 O O . ARG A 1 92 ? -7.407 6.941 14.049 1.00 89.25 92 ARG A O 1
ATOM 733 N N . PHE A 1 93 ? -6.632 4.860 13.757 1.00 89.56 93 PHE A N 1
ATOM 734 C CA . PHE A 1 93 ? -7.859 4.346 13.152 1.00 89.56 93 PHE A CA 1
ATOM 735 C C . PHE A 1 93 ? -8.896 4.000 14.227 1.00 89.56 93 PHE A C 1
ATOM 737 O O . PHE A 1 93 ? -8.579 3.313 15.201 1.00 89.56 93 PHE A O 1
ATOM 744 N N . ALA A 1 94 ? -10.142 4.443 14.038 1.00 88.81 94 ALA A N 1
ATOM 745 C CA . ALA A 1 94 ? -11.215 4.253 15.022 1.00 88.81 94 ALA A CA 1
ATOM 746 C C . ALA A 1 94 ? -11.622 2.775 15.197 1.00 88.81 94 ALA A C 1
ATOM 748 O O . ALA A 1 94 ? -12.101 2.378 16.259 1.00 88.81 94 ALA A O 1
ATOM 749 N N . CYS A 1 95 ? -11.375 1.936 14.183 1.00 93.81 95 CYS A N 1
ATOM 750 C CA . CYS A 1 95 ? -11.660 0.499 14.183 1.00 93.81 95 CYS A CA 1
ATOM 751 C C . CYS A 1 95 ? -13.084 0.128 14.624 1.00 93.81 95 CYS A C 1
ATOM 753 O O . CYS A 1 95 ? -13.295 -0.949 15.184 1.00 93.81 95 CYS A O 1
ATOM 755 N N . ASP A 1 96 ? -14.072 0.974 14.350 1.00 94.81 96 ASP A N 1
ATOM 756 C CA . ASP A 1 96 ? -15.496 0.660 14.448 1.00 94.81 96 ASP A CA 1
ATOM 757 C C . ASP A 1 96 ? -16.008 0.028 13.127 1.00 94.81 96 ASP A C 1
ATOM 759 O O . ASP A 1 96 ? -15.291 0.031 12.117 1.00 94.81 96 ASP A O 1
ATOM 763 N N . PRO A 1 97 ? -17.211 -0.577 13.096 1.00 94.94 97 PRO A N 1
ATOM 764 C CA . PRO A 1 97 ? -17.752 -1.196 11.883 1.00 94.94 97 PRO A CA 1
ATOM 765 C C . PRO A 1 97 ? -17.862 -0.247 10.679 1.00 94.94 97 PRO A C 1
ATOM 767 O O . PRO A 1 97 ? -17.624 -0.676 9.550 1.00 94.94 97 PRO A O 1
ATOM 770 N N . THR A 1 98 ? -18.154 1.038 10.902 1.00 95.62 98 THR A N 1
ATOM 771 C CA . THR A 1 98 ? -18.246 2.049 9.835 1.00 95.62 98 THR A CA 1
ATOM 772 C C . THR A 1 98 ? -16.880 2.284 9.206 1.00 95.62 98 THR A C 1
ATOM 774 O O . THR A 1 98 ? -16.750 2.275 7.981 1.00 95.62 98 THR A O 1
ATOM 777 N N . THR A 1 99 ? -15.844 2.429 10.037 1.00 95.50 99 THR A N 1
ATOM 778 C CA . THR A 1 99 ? -14.456 2.556 9.577 1.00 95.50 99 THR A CA 1
ATOM 779 C C . THR A 1 99 ? -14.018 1.336 8.768 1.00 95.50 99 THR A C 1
ATOM 781 O O . THR A 1 99 ? -13.462 1.491 7.683 1.00 95.50 99 THR A O 1
ATOM 784 N N . VAL A 1 100 ? -14.317 0.119 9.236 1.00 96.81 100 VAL A N 1
ATOM 785 C CA . VAL A 1 100 ? -13.994 -1.118 8.499 1.00 96.81 100 VAL A CA 1
ATOM 786 C C . VAL A 1 100 ? -14.678 -1.148 7.130 1.00 96.81 100 VAL A C 1
ATOM 788 O O . VAL A 1 100 ? -14.013 -1.417 6.130 1.00 96.81 100 VAL A O 1
ATOM 791 N N . GLY A 1 101 ? -15.969 -0.810 7.063 1.00 97.06 101 GLY A N 1
ATOM 792 C CA . GLY A 1 101 ? -16.702 -0.742 5.796 1.00 97.06 101 GLY A CA 1
ATOM 793 C C . GLY A 1 101 ? -16.109 0.282 4.822 1.00 97.06 101 GLY A C 1
ATOM 794 O O . GLY A 1 101 ? -15.918 -0.024 3.646 1.00 97.06 101 GLY A O 1
ATOM 795 N N . LYS A 1 102 ? -15.732 1.473 5.308 1.00 97.31 102 LYS A N 1
ATOM 796 C CA . LYS A 1 102 ? -15.044 2.486 4.489 1.00 97.31 102 LYS A CA 1
ATOM 797 C C . LYS A 1 102 ? -13.700 1.985 3.961 1.00 97.31 102 LYS A C 1
ATOM 799 O O . LYS A 1 102 ? -13.422 2.125 2.776 1.00 97.31 102 LYS A O 1
ATOM 804 N N . LEU A 1 103 ? -12.878 1.355 4.801 1.00 97.56 103 LEU A N 1
ATOM 805 C CA . LEU A 1 103 ? -11.580 0.823 4.372 1.00 97.56 103 LEU A CA 1
ATOM 806 C C . LEU A 1 103 ? -11.724 -0.264 3.294 1.00 97.56 103 LEU A C 1
ATOM 808 O O . LEU A 1 103 ? -10.930 -0.301 2.356 1.00 97.56 103 LEU A O 1
ATOM 812 N N . GLN A 1 104 ? -12.756 -1.108 3.379 1.00 98.12 104 GLN A N 1
ATOM 813 C CA . GLN A 1 104 ? -13.071 -2.089 2.334 1.00 98.12 104 GLN A CA 1
ATOM 814 C C . GLN A 1 104 ? -13.459 -1.419 1.008 1.00 98.12 104 GLN A C 1
ATOM 816 O O . GLN A 1 104 ? -13.025 -1.869 -0.052 1.00 98.12 104 GLN A O 1
ATOM 821 N N . GLN A 1 105 ? -14.223 -0.322 1.051 1.00 98.12 105 GLN A N 1
ATOM 822 C CA . GLN A 1 105 ? -14.546 0.462 -0.147 1.00 98.12 105 GLN A CA 1
ATOM 823 C C . GLN A 1 105 ? -13.295 1.092 -0.767 1.00 98.12 105 GLN A C 1
ATOM 825 O O . GLN A 1 105 ? -13.125 1.039 -1.985 1.00 98.12 105 GLN A O 1
ATOM 830 N N . VAL A 1 106 ? -12.386 1.628 0.057 1.00 97.69 106 VAL A N 1
ATOM 831 C CA . VAL A 1 106 ? -11.105 2.164 -0.430 1.00 97.69 106 VAL A CA 1
ATOM 832 C C . VAL A 1 106 ? -10.282 1.069 -1.101 1.00 97.69 106 VAL A C 1
ATOM 834 O O . VAL A 1 106 ? -9.762 1.303 -2.182 1.00 97.69 106 VAL A O 1
ATOM 837 N N . ILE A 1 107 ? -10.214 -0.139 -0.534 1.00 98.31 107 ILE A N 1
ATOM 838 C CA . ILE A 1 107 ? -9.520 -1.278 -1.162 1.00 98.31 107 ILE A CA 1
ATOM 839 C C . ILE A 1 107 ? -10.139 -1.647 -2.511 1.00 98.31 107 ILE A C 1
ATOM 841 O O . ILE A 1 107 ? -9.410 -1.908 -3.465 1.00 98.31 107 ILE A O 1
ATOM 845 N N . ALA A 1 108 ? -11.468 -1.658 -2.610 1.00 98.06 108 ALA A N 1
ATOM 846 C CA . ALA A 1 108 ? -12.146 -1.981 -3.861 1.00 98.06 108 ALA A CA 1
ATOM 847 C C . ALA A 1 108 ? -11.831 -0.963 -4.973 1.00 98.06 108 ALA A C 1
ATOM 849 O O . ALA A 1 108 ? -11.690 -1.346 -6.132 1.00 98.06 108 ALA A O 1
ATOM 850 N N . GLN A 1 109 ? -11.701 0.321 -4.625 1.00 97.44 109 GLN A N 1
ATOM 851 C CA . GLN A 1 109 ? -11.453 1.397 -5.588 1.00 97.44 109 GLN A CA 1
ATOM 852 C C . GLN A 1 109 ? -9.961 1.668 -5.844 1.00 97.44 109 GLN A C 1
ATOM 854 O O . GLN A 1 109 ? -9.580 2.054 -6.948 1.00 97.44 109 GLN A O 1
ATOM 859 N N . PHE A 1 110 ? -9.115 1.444 -4.841 1.00 96.88 110 PHE A N 1
ATOM 860 C CA . PHE A 1 110 ? -7.675 1.690 -4.854 1.00 96.88 110 PHE A CA 1
ATOM 861 C C . PHE A 1 110 ? -6.917 0.450 -4.347 1.00 96.88 110 PHE A C 1
ATOM 863 O O . PHE A 1 110 ? -6.289 0.487 -3.286 1.00 96.88 110 PHE A O 1
ATOM 870 N N . PRO A 1 111 ? -6.936 -0.663 -5.104 1.00 97.44 111 PRO A N 1
ATOM 871 C CA . PRO A 1 111 ? -6.403 -1.951 -4.649 1.00 97.44 111 PRO A CA 1
ATOM 872 C C . PRO A 1 111 ? -4.884 -1.971 -4.453 1.00 97.44 111 PRO A C 1
ATOM 874 O O . PRO A 1 111 ? -4.374 -2.906 -3.840 1.00 97.44 111 PRO A O 1
ATOM 877 N N . ASP A 1 112 ? -4.181 -0.954 -4.951 1.00 96.69 112 ASP A N 1
ATOM 878 C CA . ASP A 1 112 ? -2.728 -0.798 -4.852 1.00 96.69 112 ASP A CA 1
ATOM 879 C C . ASP A 1 112 ? -2.305 0.135 -3.713 1.00 96.69 112 ASP A C 1
ATOM 881 O O . ASP A 1 112 ? -1.115 0.366 -3.517 1.00 96.69 112 ASP A O 1
ATOM 885 N N . PHE A 1 113 ? -3.255 0.698 -2.961 1.00 97.69 113 PHE A N 1
ATOM 886 C CA . PHE A 1 113 ? -2.951 1.570 -1.835 1.00 97.69 113 PHE A CA 1
ATOM 887 C C . PHE A 1 113 ? -2.725 0.738 -0.560 1.00 97.69 113 PHE A C 1
ATOM 889 O O . PHE A 1 113 ? -3.674 0.148 -0.035 1.00 97.69 113 PHE A O 1
ATOM 896 N N . PRO A 1 114 ? -1.493 0.679 -0.016 1.00 98.12 114 PRO A N 1
ATOM 897 C CA . PRO A 1 114 ? -1.162 -0.280 1.037 1.00 98.12 114 PRO A CA 1
ATOM 898 C C . PRO A 1 114 ? -1.833 0.036 2.377 1.00 98.12 114 PRO A C 1
ATOM 900 O O . PRO A 1 114 ? -2.137 -0.876 3.150 1.00 98.12 114 PRO A O 1
ATOM 903 N N . PHE A 1 115 ? -2.084 1.313 2.675 1.00 97.62 115 PHE A N 1
ATOM 904 C CA . PHE A 1 115 ? -2.466 1.711 4.029 1.00 97.62 115 PHE A CA 1
ATOM 905 C C . PHE A 1 115 ? -3.908 1.351 4.401 1.00 97.62 115 PHE A C 1
ATOM 907 O O . PHE A 1 115 ? -4.194 1.177 5.583 1.00 97.62 115 PHE A O 1
ATOM 914 N N . SER A 1 116 ? -4.801 1.128 3.431 1.00 98.06 116 SER A N 1
ATOM 915 C CA . SER A 1 116 ? -6.139 0.594 3.727 1.00 98.06 116 SER A CA 1
ATOM 916 C C . SER A 1 116 ? -6.098 -0.877 4.138 1.00 98.06 116 SER A C 1
ATOM 918 O O . SER A 1 116 ? -6.800 -1.269 5.070 1.00 98.06 116 SER A O 1
ATOM 920 N N . TYR A 1 117 ? -5.230 -1.679 3.511 1.00 98.62 117 TYR A N 1
ATOM 921 C CA . TYR A 1 117 ? -4.976 -3.055 3.946 1.00 98.62 117 TYR A CA 1
ATOM 922 C C . TYR A 1 117 ? -4.304 -3.084 5.320 1.00 98.62 117 TYR A C 1
ATOM 924 O O . TYR A 1 117 ? -4.718 -3.859 6.179 1.00 98.62 117 TYR A O 1
ATOM 932 N N . TYR A 1 118 ? -3.318 -2.211 5.548 1.00 98.19 118 TYR A N 1
ATOM 933 C CA . TYR A 1 118 ? -2.671 -2.050 6.853 1.00 98.19 118 TYR A CA 1
ATOM 934 C C . TYR A 1 118 ? -3.693 -1.719 7.952 1.00 98.19 118 TYR A C 1
ATOM 936 O O . TYR A 1 118 ? -3.745 -2.404 8.973 1.00 98.19 118 TYR A O 1
ATOM 944 N N . ALA A 1 119 ? -4.552 -0.719 7.729 1.00 97.19 119 ALA A N 1
ATOM 945 C CA . ALA A 1 119 ? -5.556 -0.299 8.701 1.00 97.19 119 ALA A CA 1
ATOM 946 C C . ALA A 1 119 ? -6.581 -1.409 8.990 1.00 97.19 119 ALA A C 1
ATOM 948 O O . ALA A 1 119 ? -6.919 -1.645 10.151 1.00 97.19 119 ALA A O 1
ATOM 949 N N . LEU A 1 120 ? -7.034 -2.146 7.965 1.00 97.62 120 LEU A N 1
ATOM 950 C CA . LEU A 1 120 ? -7.907 -3.306 8.172 1.00 97.62 120 LEU A CA 1
ATOM 951 C C . LEU A 1 120 ? -7.216 -4.416 8.953 1.00 97.62 120 LEU A C 1
ATOM 953 O O . LEU A 1 120 ? -7.806 -4.939 9.894 1.00 97.62 120 LEU A O 1
ATOM 957 N N . ALA A 1 121 ? -5.977 -4.759 8.601 1.00 98.19 121 ALA A N 1
ATOM 958 C CA . ALA A 1 121 ? -5.207 -5.757 9.328 1.00 98.19 121 ALA A CA 1
ATOM 959 C C . ALA A 1 121 ? -5.075 -5.376 10.809 1.00 98.19 121 ALA A C 1
ATOM 961 O O . ALA A 1 121 ? -5.351 -6.196 11.681 1.00 98.19 121 ALA A O 1
ATOM 962 N N . PHE A 1 122 ? -4.744 -4.117 11.100 1.00 96.50 122 PHE A N 1
ATOM 963 C CA . PHE A 1 122 ? -4.677 -3.604 12.465 1.00 96.50 122 PHE A CA 1
ATOM 964 C C . PHE A 1 122 ? -6.019 -3.744 13.201 1.00 96.50 122 PHE A C 1
ATOM 966 O O . PHE A 1 122 ? -6.072 -4.309 14.296 1.00 96.50 122 PHE A O 1
ATOM 973 N N . CYS A 1 123 ? -7.116 -3.280 12.594 1.00 96.38 123 CYS A N 1
ATOM 974 C CA . CYS A 1 123 ? -8.432 -3.314 13.226 1.00 96.38 123 CYS A CA 1
ATOM 975 C C . CYS A 1 123 ? -8.946 -4.739 13.469 1.00 96.38 123 CYS A C 1
ATOM 977 O O . CYS A 1 123 ? -9.494 -5.013 14.536 1.00 96.38 123 CYS A O 1
ATOM 979 N N . LEU A 1 124 ? -8.754 -5.647 12.512 1.00 96.88 124 LEU A N 1
ATOM 980 C CA . LEU A 1 124 ? -9.169 -7.047 12.621 1.00 96.88 124 LEU A CA 1
ATOM 981 C C . LEU A 1 124 ? -8.309 -7.808 13.639 1.00 96.88 124 LEU A C 1
ATOM 983 O O . LEU A 1 124 ? -8.842 -8.553 14.459 1.00 96.88 124 LEU A O 1
ATOM 987 N N . ASN A 1 125 ? -6.995 -7.560 13.664 1.00 96.75 125 ASN A N 1
ATOM 988 C CA . ASN A 1 125 ? -6.099 -8.163 14.650 1.00 96.75 125 ASN A CA 1
ATOM 989 C C . ASN A 1 125 ? -6.467 -7.732 16.077 1.00 96.75 125 ASN A C 1
ATOM 991 O O . ASN A 1 125 ? -6.577 -8.569 16.969 1.00 96.75 125 ASN A O 1
ATOM 995 N N . LYS A 1 126 ? -6.763 -6.440 16.284 1.00 94.69 126 LYS A N 1
ATOM 996 C CA . LYS A 1 126 ? -7.218 -5.905 17.581 1.00 94.69 126 LYS A CA 1
ATOM 997 C C . LYS A 1 126 ? -8.500 -6.581 18.088 1.00 94.69 126 LYS A C 1
ATOM 999 O O . LYS A 1 126 ? -8.722 -6.640 19.294 1.00 94.69 126 LYS A O 1
ATOM 1004 N N . ARG A 1 127 ? -9.336 -7.086 17.179 1.00 95.12 127 ARG A N 1
ATOM 1005 C CA . ARG A 1 127 ? -10.575 -7.819 17.484 1.00 95.12 127 ARG A CA 1
ATOM 1006 C C . ARG A 1 127 ? -10.380 -9.337 17.592 1.00 95.12 127 ARG A C 1
ATOM 1008 O O . ARG A 1 127 ? -11.343 -10.040 17.876 1.00 95.12 127 ARG A O 1
ATOM 1015 N N . GLY A 1 128 ? -9.169 -9.851 17.366 1.00 95.56 128 GLY A N 1
ATOM 1016 C CA . GLY A 1 128 ? -8.881 -11.288 17.363 1.00 95.56 128 GLY A CA 1
ATOM 1017 C C . GLY A 1 128 ? -9.393 -12.030 16.121 1.00 95.56 128 GLY A C 1
ATOM 1018 O O . GLY A 1 128 ? -9.514 -13.253 16.144 1.00 95.56 128 GLY A O 1
ATOM 1019 N N . GLU A 1 129 ? -9.704 -11.323 15.031 1.00 96.94 129 GLU A N 1
ATOM 1020 C CA . GLU A 1 129 ? -10.268 -11.921 13.818 1.00 96.94 129 GLU A CA 1
ATOM 1021 C C . GLU A 1 129 ? -9.172 -12.486 12.904 1.00 96.94 129 GLU A C 1
ATOM 1023 O O . GLU A 1 129 ? -8.401 -11.732 12.317 1.00 96.94 129 GLU A O 1
ATOM 1028 N N . ALA A 1 130 ? -9.130 -13.807 12.697 1.00 95.88 130 ALA A N 1
ATOM 1029 C CA . ALA A 1 130 ? -8.068 -14.483 11.931 1.00 95.88 130 ALA A CA 1
ATOM 1030 C C . ALA A 1 130 ? -7.872 -13.974 10.484 1.00 95.88 130 ALA A C 1
ATOM 1032 O O . ALA A 1 130 ? -6.790 -14.126 9.912 1.00 95.88 130 ALA A O 1
ATOM 1033 N N . SER A 1 131 ? -8.896 -13.343 9.900 1.00 96.62 131 SER A N 1
ATOM 1034 C CA . SER A 1 131 ? -8.853 -12.730 8.568 1.00 96.62 131 SER A CA 1
ATOM 1035 C C . SER A 1 131 ? -7.830 -11.592 8.455 1.00 96.62 131 SER A C 1
ATOM 1037 O O . SER A 1 131 ? -7.401 -11.278 7.341 1.00 96.62 131 SER A O 1
ATOM 1039 N N . TRP A 1 132 ? -7.375 -11.016 9.578 1.00 98.06 132 TRP A N 1
ATOM 1040 C CA . TRP A 1 132 ? -6.383 -9.937 9.600 1.00 98.06 132 TRP A CA 1
ATOM 1041 C C . TRP A 1 132 ? -5.097 -10.295 8.847 1.00 98.06 132 TRP A C 1
ATOM 1043 O O . TRP A 1 132 ? -4.517 -9.436 8.179 1.00 98.06 132 TRP A O 1
ATOM 1053 N N . LYS A 1 133 ? -4.681 -11.570 8.896 1.00 98.19 133 LYS A N 1
ATOM 1054 C CA . LYS A 1 133 ? -3.451 -12.046 8.249 1.00 98.19 133 LYS A CA 1
ATOM 1055 C C . LYS A 1 133 ? -3.498 -11.878 6.734 1.00 98.19 133 LYS A C 1
ATOM 1057 O O . LYS A 1 133 ? -2.504 -11.470 6.150 1.00 98.19 133 LYS A O 1
ATOM 1062 N N . GLY A 1 134 ? -4.653 -12.112 6.105 1.00 98.19 134 GLY A N 1
ATOM 1063 C CA . GLY A 1 134 ? -4.809 -11.940 4.657 1.00 98.19 134 GLY A CA 1
ATOM 1064 C C . GLY A 1 134 ? -4.591 -10.489 4.220 1.00 98.19 134 GLY A C 1
ATOM 1065 O O . GLY A 1 134 ? -3.845 -10.227 3.276 1.00 98.19 134 GLY A O 1
ATOM 1066 N N . TYR A 1 135 ? -5.171 -9.537 4.957 1.00 98.50 135 TYR A N 1
ATOM 1067 C CA . TYR A 1 135 ? -4.961 -8.109 4.708 1.00 98.50 135 TYR A CA 1
ATOM 1068 C C . TYR A 1 135 ? -3.514 -7.687 4.994 1.00 98.50 135 TYR A C 1
ATOM 1070 O O . TYR A 1 135 ? -2.928 -6.961 4.195 1.00 98.50 135 TYR A O 1
ATOM 1078 N N . ALA A 1 136 ? -2.909 -8.188 6.076 1.00 98.56 136 ALA A N 1
ATOM 1079 C CA . ALA A 1 136 ? -1.510 -7.915 6.405 1.00 98.56 136 ALA A CA 1
ATOM 1080 C C . ALA A 1 136 ? -0.557 -8.412 5.310 1.00 98.56 136 ALA A C 1
ATOM 1082 O O . ALA A 1 136 ? 0.318 -7.668 4.876 1.00 98.56 136 ALA A O 1
ATOM 1083 N N . THR A 1 137 ? -0.747 -9.640 4.820 1.00 98.50 137 THR A N 1
ATOM 1084 C CA . THR A 1 137 ? 0.045 -10.194 3.715 1.00 98.50 137 THR A CA 1
ATOM 1085 C C . THR A 1 137 ? -0.090 -9.340 2.460 1.00 98.50 137 THR A C 1
ATOM 1087 O O . THR A 1 137 ? 0.921 -9.028 1.832 1.00 98.50 137 THR A O 1
ATOM 1090 N N . LYS A 1 138 ? -1.309 -8.901 2.116 1.00 98.50 138 LYS A N 1
ATOM 1091 C CA . LYS A 1 138 ? -1.510 -8.060 0.932 1.00 98.50 138 LYS A CA 1
ATOM 1092 C C . LYS A 1 138 ? -0.865 -6.681 1.072 1.00 98.50 138 LYS A C 1
ATOM 1094 O O . LYS A 1 138 ? -0.262 -6.192 0.121 1.00 98.50 138 LYS A O 1
ATOM 1099 N N . ALA A 1 139 ? -0.944 -6.079 2.258 1.00 98.50 139 ALA A N 1
ATOM 1100 C CA . ALA A 1 139 ? -0.245 -4.836 2.555 1.00 98.50 139 ALA A CA 1
ATOM 1101 C C . ALA A 1 139 ? 1.275 -5.001 2.402 1.00 98.50 139 ALA A C 1
ATOM 1103 O O . ALA A 1 139 ? 1.896 -4.175 1.744 1.00 98.50 139 ALA A O 1
ATOM 1104 N N . VAL A 1 140 ? 1.865 -6.077 2.944 1.00 98.56 140 VAL A N 1
ATOM 1105 C CA . VAL A 1 140 ? 3.304 -6.368 2.804 1.00 98.56 140 VAL A CA 1
ATOM 1106 C C . VAL A 1 140 ? 3.709 -6.499 1.338 1.00 98.56 140 VAL A C 1
ATOM 1108 O O . VAL A 1 140 ? 4.687 -5.876 0.947 1.00 98.56 140 VAL A O 1
ATOM 1111 N N . GLU A 1 141 ? 2.947 -7.229 0.519 1.00 97.31 141 GLU A N 1
ATOM 1112 C CA . GLU A 1 141 ? 3.231 -7.390 -0.918 1.00 97.31 141 GLU A CA 1
ATOM 1113 C C . GLU A 1 141 ? 3.330 -6.034 -1.639 1.00 97.31 141 GLU A C 1
ATOM 1115 O O . GLU A 1 141 ? 4.257 -5.787 -2.409 1.00 97.31 141 GLU A O 1
ATOM 1120 N N . ILE A 1 142 ? 2.383 -5.128 -1.385 1.00 97.56 142 ILE A N 1
ATOM 1121 C CA . ILE A 1 142 ? 2.391 -3.787 -1.983 1.00 97.56 142 ILE A CA 1
ATOM 1122 C C . ILE A 1 142 ? 3.551 -2.967 -1.415 1.00 97.56 142 ILE A C 1
ATOM 1124 O O . ILE A 1 142 ? 4.280 -2.318 -2.166 1.00 97.56 142 ILE A O 1
ATOM 1128 N N . LEU A 1 143 ? 3.735 -3.011 -0.094 1.00 98.00 143 LEU A N 1
ATOM 1129 C CA . LEU A 1 143 ? 4.754 -2.235 0.598 1.00 98.00 143 LEU A CA 1
ATOM 1130 C C . LEU A 1 143 ? 6.156 -2.592 0.110 1.00 98.00 143 LEU A C 1
ATOM 1132 O O . LEU A 1 143 ? 6.898 -1.678 -0.228 1.00 98.00 143 LEU A O 1
ATOM 1136 N N . GLU A 1 144 ? 6.465 -3.881 -0.045 1.00 96.88 144 GLU A N 1
ATOM 1137 C CA . GLU A 1 144 ? 7.738 -4.363 -0.595 1.00 96.88 144 GLU A CA 1
ATOM 1138 C C . GLU A 1 144 ? 8.038 -3.799 -1.986 1.00 96.88 144 GLU A C 1
ATOM 1140 O O . GLU A 1 144 ? 9.195 -3.526 -2.276 1.00 96.88 144 GLU A O 1
ATOM 1145 N N . ASN A 1 145 ? 7.022 -3.567 -2.823 1.00 95.12 145 ASN A N 1
ATOM 1146 C CA . ASN A 1 145 ? 7.207 -2.912 -4.120 1.00 95.12 145 ASN A CA 1
ATOM 1147 C C . ASN A 1 145 ? 7.356 -1.390 -3.990 1.00 95.12 145 ASN A C 1
ATOM 1149 O O . ASN A 1 145 ? 8.133 -0.767 -4.706 1.00 95.12 145 ASN A O 1
ATOM 1153 N N . THR A 1 146 ? 6.594 -0.754 -3.101 1.00 95.81 146 THR A N 1
ATOM 1154 C CA . THR A 1 146 ? 6.641 0.708 -2.950 1.00 95.81 146 THR A CA 1
ATOM 1155 C C . THR A 1 146 ? 7.919 1.202 -2.273 1.00 95.81 146 THR A C 1
ATOM 1157 O O . THR A 1 146 ? 8.391 2.280 -2.620 1.00 95.81 146 THR A O 1
ATOM 1160 N N . THR A 1 147 ? 8.507 0.425 -1.356 1.00 96.50 147 THR A N 1
ATOM 1161 C CA . THR A 1 147 ? 9.735 0.801 -0.632 1.00 96.50 147 THR A CA 1
ATOM 1162 C C . THR A 1 147 ? 10.991 0.714 -1.497 1.00 96.50 147 THR A C 1
ATOM 1164 O O . THR A 1 147 ? 12.015 1.286 -1.144 1.00 96.50 147 THR A O 1
ATOM 1167 N N . THR A 1 148 ? 10.944 0.031 -2.647 1.00 94.69 148 THR A N 1
ATOM 1168 C CA . THR A 1 148 ? 12.063 0.032 -3.608 1.00 94.69 148 THR A CA 1
ATOM 1169 C C . THR A 1 148 ? 12.049 1.241 -4.542 1.00 94.69 148 THR A C 1
ATOM 1171 O O . THR A 1 148 ? 12.927 1.357 -5.391 1.00 94.69 148 THR A O 1
ATOM 1174 N N . ILE A 1 149 ? 11.042 2.115 -4.449 1.00 91.50 149 ILE A N 1
ATOM 1175 C CA . ILE A 1 149 ? 10.921 3.301 -5.299 1.00 91.50 149 ILE A CA 1
ATOM 1176 C C . ILE A 1 149 ? 11.581 4.488 -4.597 1.00 91.50 149 ILE A C 1
ATOM 1178 O O . ILE A 1 149 ? 11.222 4.833 -3.469 1.00 91.50 149 ILE A O 1
ATOM 1182 N N . ASP A 1 150 ? 12.513 5.147 -5.283 1.00 92.31 150 ASP A N 1
ATOM 1183 C CA . ASP A 1 150 ? 13.171 6.352 -4.776 1.00 92.31 150 ASP A CA 1
ATOM 1184 C C . ASP A 1 150 ? 12.156 7.464 -4.470 1.00 92.31 150 ASP A C 1
ATOM 1186 O O . ASP A 1 150 ? 11.261 7.770 -5.265 1.00 92.31 150 ASP A O 1
ATOM 1190 N N . GLY A 1 151 ? 12.311 8.094 -3.303 1.00 90.88 151 GLY A N 1
ATOM 1191 C CA . GLY A 1 151 ? 11.432 9.175 -2.851 1.00 90.88 151 GLY A CA 1
ATOM 1192 C C . GLY A 1 151 ? 10.046 8.721 -2.380 1.00 90.88 151 GLY A C 1
ATOM 1193 O O . GLY A 1 151 ? 9.126 9.540 -2.353 1.00 90.88 151 GLY A O 1
ATOM 1194 N N . HIS A 1 152 ? 9.875 7.442 -2.030 1.00 95.12 152 HIS A N 1
ATOM 1195 C CA . HIS A 1 152 ? 8.669 6.979 -1.347 1.00 95.12 152 HIS A CA 1
ATOM 1196 C C . HIS A 1 152 ? 8.519 7.620 0.047 1.00 95.12 152 HIS A C 1
ATOM 1198 O O . HIS A 1 152 ? 9.479 8.113 0.643 1.00 95.12 152 HIS A O 1
ATOM 1204 N N . HIS A 1 153 ? 7.297 7.630 0.578 1.00 95.19 153 HIS A N 1
ATOM 1205 C CA . HIS A 1 153 ? 7.012 8.239 1.874 1.00 95.19 153 HIS A CA 1
ATOM 1206 C C . HIS A 1 153 ? 7.464 7.318 3.035 1.00 95.19 153 HIS A C 1
ATOM 1208 O O . HIS A 1 153 ? 7.115 6.136 3.021 1.00 95.19 153 HIS A O 1
ATOM 1214 N N . PRO A 1 154 ? 8.125 7.821 4.103 1.00 95.06 154 PRO A N 1
ATOM 1215 C CA . PRO A 1 154 ? 8.678 6.988 5.192 1.00 95.06 154 PRO A CA 1
ATOM 1216 C C . PRO A 1 154 ? 7.675 6.074 5.917 1.00 95.06 154 PRO A C 1
ATOM 1218 O O . PRO A 1 154 ? 8.032 5.046 6.489 1.00 95.06 154 PRO A O 1
ATOM 1221 N N . ASN A 1 155 ? 6.389 6.425 5.885 1.00 95.06 155 ASN A N 1
ATOM 1222 C CA . ASN A 1 155 ? 5.322 5.576 6.426 1.00 95.06 155 ASN A CA 1
ATOM 1223 C C . ASN A 1 155 ? 5.264 4.189 5.766 1.00 95.06 155 ASN A C 1
ATOM 1225 O O . ASN A 1 155 ? 4.769 3.255 6.394 1.00 95.06 155 ASN A O 1
ATOM 1229 N N . HIS A 1 156 ? 5.748 4.041 4.527 1.00 97.31 156 HIS A N 1
ATOM 1230 C CA . HIS A 1 156 ? 5.823 2.740 3.865 1.00 97.31 156 HIS A CA 1
ATOM 1231 C C . HIS A 1 156 ? 6.809 1.811 4.585 1.00 97.31 156 HIS A C 1
ATOM 1233 O O . HIS A 1 156 ? 6.440 0.684 4.915 1.00 97.31 156 HIS A O 1
ATOM 1239 N N . ASP A 1 157 ? 8.013 2.293 4.913 1.00 97.81 157 ASP A N 1
ATOM 1240 C CA . ASP A 1 157 ? 8.998 1.526 5.687 1.00 97.81 157 ASP A CA 1
ATOM 1241 C C . ASP A 1 157 ? 8.459 1.156 7.068 1.00 97.81 157 ASP A C 1
ATOM 1243 O O . ASP A 1 157 ? 8.561 0.005 7.502 1.00 97.81 157 ASP A O 1
ATOM 1247 N N . GLN A 1 158 ? 7.844 2.132 7.747 1.00 96.19 158 GLN A N 1
ATOM 1248 C CA . GLN A 1 158 ? 7.259 1.926 9.067 1.00 96.19 158 GLN A CA 1
ATOM 1249 C C . GLN A 1 158 ? 6.201 0.815 9.029 1.00 96.19 158 GLN A C 1
ATOM 1251 O O . GLN A 1 158 ? 6.293 -0.157 9.781 1.00 96.19 158 GLN A O 1
ATOM 1256 N N . ALA A 1 159 ? 5.218 0.929 8.133 1.00 97.00 159 ALA A N 1
ATOM 1257 C CA . ALA A 1 159 ? 4.146 -0.052 8.011 1.00 97.00 159 ALA A CA 1
ATOM 1258 C C . ALA A 1 159 ? 4.680 -1.439 7.624 1.00 97.00 159 ALA A C 1
ATOM 1260 O O . ALA A 1 159 ? 4.208 -2.452 8.145 1.00 97.00 159 ALA A O 1
ATOM 1261 N N . LEU A 1 160 ? 5.686 -1.498 6.742 1.00 98.38 160 LEU A N 1
ATOM 1262 C CA . LEU A 1 160 ? 6.308 -2.751 6.319 1.00 98.38 160 LEU A CA 1
ATOM 1263 C C . LEU A 1 160 ? 6.978 -3.460 7.498 1.00 98.38 160 LEU A C 1
ATOM 1265 O O . LEU A 1 160 ? 6.801 -4.668 7.681 1.00 98.38 160 LEU A O 1
ATOM 1269 N N . HIS A 1 161 ? 7.723 -2.711 8.311 1.00 97.94 161 HIS A N 1
ATOM 1270 C CA . HIS A 1 161 ? 8.377 -3.232 9.504 1.00 97.94 161 HIS A CA 1
ATOM 1271 C C . HIS A 1 161 ? 7.366 -3.753 10.536 1.00 97.94 161 HIS A C 1
ATOM 1273 O O . HIS A 1 161 ? 7.510 -4.871 11.042 1.00 97.94 161 HIS A O 1
ATOM 1279 N N . GLU A 1 162 ? 6.322 -2.974 10.818 1.00 96.56 162 GLU A N 1
ATOM 1280 C CA . GLU A 1 162 ? 5.279 -3.331 11.782 1.00 96.56 162 GLU A CA 1
ATOM 1281 C C . GLU A 1 162 ? 4.519 -4.598 11.362 1.00 96.56 162 GLU A C 1
ATOM 1283 O O . GLU A 1 162 ? 4.377 -5.530 12.158 1.00 96.56 162 GLU A O 1
ATOM 1288 N N . LEU A 1 163 ? 4.097 -4.692 10.097 1.00 97.88 163 LEU A N 1
ATOM 1289 C CA . LEU A 1 163 ? 3.364 -5.856 9.591 1.00 97.88 163 LEU A CA 1
ATOM 1290 C C . LEU A 1 163 ? 4.221 -7.120 9.540 1.00 97.88 163 LEU A C 1
ATOM 1292 O O . LEU A 1 163 ? 3.754 -8.190 9.933 1.00 97.88 163 LEU A O 1
ATOM 1296 N N . LYS A 1 164 ? 5.478 -7.021 9.087 1.00 98.19 164 LYS A N 1
ATOM 1297 C CA . LYS A 1 164 ? 6.396 -8.172 9.080 1.00 98.19 164 LYS A CA 1
ATOM 1298 C C . LYS A 1 164 ? 6.662 -8.691 10.487 1.00 98.19 164 LYS A C 1
ATOM 1300 O O . LYS A 1 164 ? 6.810 -9.898 10.661 1.00 98.19 164 LYS A O 1
ATOM 1305 N N . SER A 1 165 ? 6.713 -7.801 11.474 1.00 97.12 165 SER A N 1
ATOM 1306 C CA . SER A 1 165 ? 6.858 -8.182 12.879 1.00 97.12 165 SER A CA 1
ATOM 1307 C C . SER A 1 165 ? 5.595 -8.876 13.393 1.00 97.12 165 SER A C 1
ATOM 1309 O O . SER A 1 165 ? 5.691 -9.972 13.940 1.00 97.12 165 SER A O 1
ATOM 1311 N N . ALA A 1 166 ? 4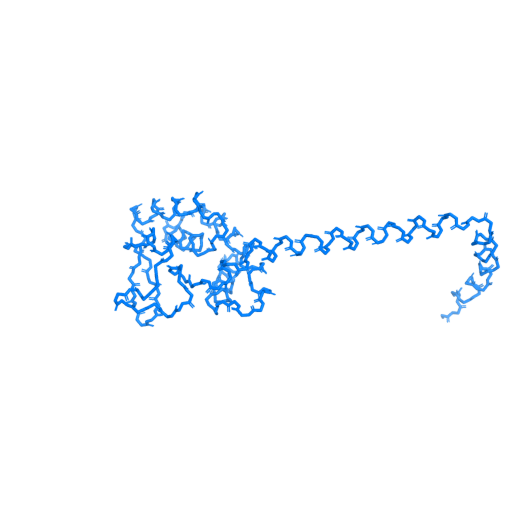.413 -8.308 13.132 1.00 95.31 166 ALA A N 1
ATOM 1312 C CA . ALA A 1 166 ? 3.131 -8.887 13.539 1.00 95.31 166 ALA A CA 1
ATOM 1313 C C . ALA A 1 166 ? 2.853 -10.259 12.900 1.00 95.31 166 ALA A C 1
ATOM 1315 O O . ALA A 1 166 ? 2.302 -11.144 13.539 1.00 95.31 166 ALA A O 1
ATOM 1316 N N . LEU A 1 167 ? 3.247 -10.480 11.643 1.00 96.56 167 LEU A N 1
ATOM 1317 C CA . LEU A 1 167 ? 3.041 -11.766 10.963 1.00 96.56 167 LEU A CA 1
ATOM 1318 C C . LEU A 1 167 ? 3.924 -12.907 11.501 1.00 96.56 167 LEU A C 1
ATOM 1320 O O . LEU A 1 167 ? 3.668 -14.066 11.175 1.00 96.56 167 LEU A O 1
ATOM 1324 N N . ARG A 1 168 ? 4.960 -12.596 12.290 1.00 95.31 168 ARG A N 1
ATOM 1325 C CA . ARG A 1 168 ? 5.856 -13.586 12.911 1.00 95.31 168 ARG A CA 1
ATOM 1326 C C . ARG A 1 168 ? 5.423 -14.003 14.318 1.00 95.31 168 A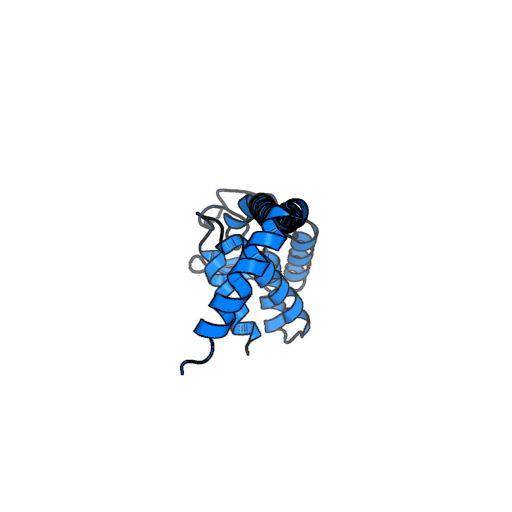RG A C 1
ATOM 1328 O O . ARG A 1 168 ? 5.921 -15.021 14.791 1.00 95.31 168 ARG A O 1
ATOM 1335 N N . SER A 1 169 ? 4.566 -13.217 14.974 1.00 84.06 169 SER A N 1
ATOM 1336 C CA . SER A 1 169 ? 3.968 -13.540 16.279 1.00 84.06 169 SER A CA 1
ATOM 1337 C C . SER A 1 169 ? 2.751 -14.444 16.132 1.00 84.06 169 SER A C 1
ATOM 1339 O O . SER A 1 169 ? 2.618 -15.366 16.960 1.00 84.06 169 SER A O 1
#

Foldseek 3Di:
DPPPPVVVVVCVVVVVVCCVVCVVVVVVVVVVVVVVVVVVVVVLVVLCVLCVQLLCQALQGDNDQPDPVRPDDDPRNVLQPPQFDQDPSDTDGPLDPVSLVSLVVSCVVPVLNLNSLLSNLVSCVVVVHPCSLVSLVSSLVSLVSSVVDPNGDCNSVVSNVVSVVVNVD

Radius of gyration: 25.0 Å; chains: 1; bounding box: 62×55×54 Å

Secondary structure (DSSP, 8-state):
--SHHHHHHHHHHHHHHHHHH-HHHHHHHHHHHHHHHHHHHHHHHHHHHHHTTGGG--TTS-SS---SSPS---HHHHHTTTSEEEETTEEEE--SHHHHHHHHHHHHH-TT-HHHHHHHHHHHHHTT-TTHHHHHHHHHHHHHHHTTSTT--THHHHHHHHHHHHTT-

pLDDT: mean 86.87, std 13.3, range [50.84, 98.62]

Sequence (169 aa):
MKGNDALQKMLEPFRKVAIRRFPQMETESALAKLAIEVDIQRKELNAIRRYTQVSKLNFIGTTGTAVPPLKEETGISRMLEGTFSLEDNRARFACDPTTVGKLQQVIAQFPDFPFSYYALAFCLNKRGEASWKGYATKAVEILENTTTIDGHHPNHDQALHELKSALRS